Protein AF-G2FML6-F1 (afdb_monomer_lite)

Foldseek 3Di:
DDDAAEEEDEDQDPVVCVVVCVVCVVPHPYYHYDYNVVVVVCVVVVVVD

Radius of gyration: 12.24 Å; chains: 1; bounding box: 35×21×24 Å

Secondary structure (DSSP, 8-state):
-PPPPEEEE--S-SGGGHHHHHHHHTT-SEEEE-THHHHHHHHHTTTT-

Sequence (49 aa):
MERPFRAIIGGAKVGDKMGVIENLLEKINALIIGGGMVNVVVSFLGILR

pLDDT: mean 88.62, std 7.14, range [60.94, 94.5]

Structure (mmCIF, N/CA/C/O backbone):
data_AF-G2FML6-F1
#
_entry.id   AF-G2FML6-F1
#
loop_
_atom_site.group_PDB
_atom_site.id
_atom_site.type_symbol
_atom_site.label_atom_id
_atom_site.label_alt_id
_atom_site.label_comp_id
_atom_site.label_asym_id
_atom_site.label_entity_id
_atom_site.label_seq_id
_atom_site.pdbx_PDB_ins_code
_atom_site.Cartn_x
_atom_site.Cartn_y
_atom_sit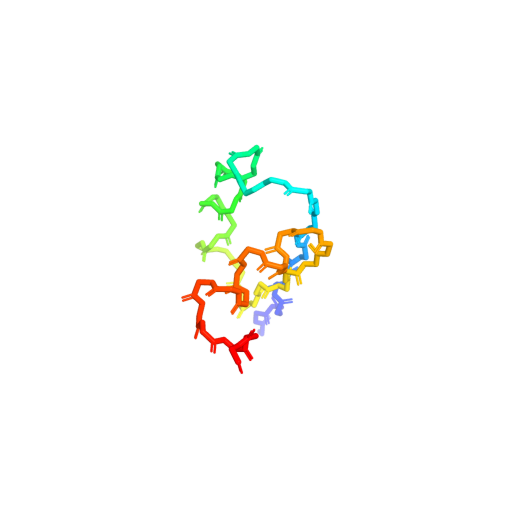e.Cartn_z
_atom_site.occupancy
_atom_site.B_iso_or_equiv
_atom_site.auth_seq_id
_atom_site.auth_comp_id
_atom_site.auth_asym_id
_atom_site.auth_atom_id
_atom_site.pdbx_PDB_model_num
ATOM 1 N N . MET A 1 1 ? -25.051 -7.410 5.176 1.00 60.94 1 MET A N 1
ATOM 2 C CA . MET A 1 1 ? -24.132 -7.673 4.048 1.00 60.94 1 MET A CA 1
ATOM 3 C C . MET A 1 1 ? -23.043 -6.624 4.087 1.00 60.94 1 MET A C 1
ATOM 5 O O . MET A 1 1 ? -23.354 -5.443 3.987 1.00 60.94 1 MET A O 1
ATOM 9 N N . GLU A 1 2 ? -21.802 -7.044 4.300 1.00 76.12 2 GLU A N 1
ATOM 10 C CA . GLU A 1 2 ? -20.635 -6.171 4.177 1.00 76.12 2 GLU A CA 1
ATOM 11 C C . GLU A 1 2 ? -20.435 -5.818 2.695 1.00 76.12 2 GLU A C 1
ATOM 13 O O . GLU A 1 2 ? -20.607 -6.676 1.825 1.00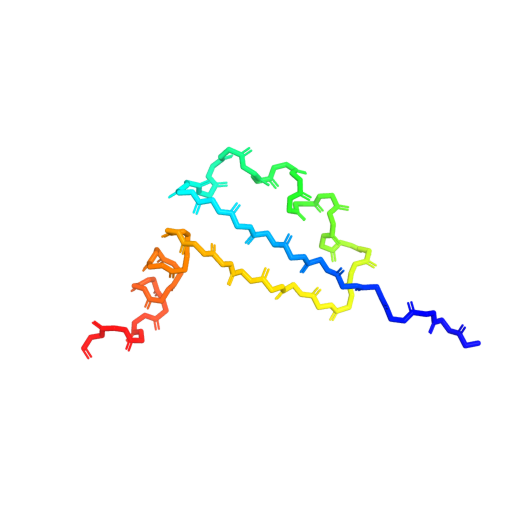 76.12 2 GLU A O 1
ATOM 18 N N . ARG A 1 3 ? -20.171 -4.545 2.379 1.00 77.00 3 ARG A N 1
ATOM 19 C CA . ARG A 1 3 ? -19.946 -4.133 0.987 1.00 77.00 3 ARG A CA 1
ATOM 20 C C . ARG A 1 3 ? -18.501 -4.467 0.617 1.00 77.00 3 ARG A C 1
ATOM 22 O O . ARG A 1 3 ? -17.615 -4.006 1.328 1.00 77.00 3 ARG A O 1
ATOM 29 N N . PRO A 1 4 ? -18.248 -5.193 -0.487 1.00 79.00 4 PRO A N 1
ATOM 30 C CA . PRO A 1 4 ? -16.886 -5.494 -0.904 1.00 79.00 4 PRO A CA 1
ATOM 31 C C . PRO A 1 4 ? -16.114 -4.194 -1.153 1.00 79.00 4 PRO A C 1
ATOM 33 O O . PRO A 1 4 ? -16.486 -3.399 -2.021 1.00 79.00 4 PRO A O 1
ATOM 36 N N . PHE A 1 5 ? -15.041 -3.988 -0.392 1.00 90.00 5 PHE A N 1
ATOM 37 C CA . PHE A 1 5 ? -14.161 -2.834 -0.513 1.00 90.00 5 PHE A CA 1
ATOM 38 C C . PHE A 1 5 ? -12.890 -3.250 -1.246 1.00 90.00 5 PHE A C 1
ATOM 40 O O . PHE A 1 5 ? -12.167 -4.155 -0.833 1.00 90.00 5 PHE A O 1
ATOM 47 N N . ARG A 1 6 ? -12.636 -2.617 -2.391 1.00 93.69 6 ARG A N 1
ATOM 48 C CA . ARG A 1 6 ? -11.491 -2.924 -3.251 1.00 93.69 6 ARG A CA 1
ATOM 49 C C . ARG A 1 6 ? -10.656 -1.674 -3.445 1.00 93.69 6 ARG A C 1
ATOM 51 O O . ARG A 1 6 ? -11.214 -0.608 -3.696 1.00 93.69 6 ARG A O 1
ATOM 58 N N . ALA A 1 7 ? -9.338 -1.823 -3.378 1.00 94.50 7 ALA A N 1
ATOM 59 C CA . ALA A 1 7 ? -8.401 -0.753 -3.693 1.00 94.50 7 ALA A CA 1
ATOM 60 C C . ALA A 1 7 ? -7.702 -1.013 -5.029 1.00 94.50 7 ALA A C 1
ATOM 62 O O . ALA A 1 7 ? -7.371 -2.151 -5.364 1.00 94.50 7 ALA A O 1
ATOM 63 N N . ILE A 1 8 ? -7.452 0.064 -5.772 1.00 93.81 8 ILE A N 1
ATOM 64 C CA . ILE A 1 8 ? -6.607 0.064 -6.966 1.00 93.81 8 ILE A CA 1
ATOM 65 C C . ILE A 1 8 ? -5.420 0.977 -6.678 1.00 93.81 8 ILE A C 1
ATOM 67 O O . ILE A 1 8 ? -5.607 2.151 -6.361 1.00 93.81 8 ILE A O 1
ATOM 71 N N . ILE A 1 9 ? -4.203 0.448 -6.788 1.00 92.56 9 ILE A N 1
ATOM 72 C CA . ILE A 1 9 ? -2.964 1.200 -6.592 1.00 92.56 9 ILE A CA 1
ATOM 73 C C . ILE A 1 9 ? -2.095 1.087 -7.845 1.00 92.56 9 ILE A C 1
ATOM 75 O O . ILE A 1 9 ? -1.673 0.008 -8.250 1.00 92.56 9 ILE A O 1
ATOM 79 N N . GLY A 1 10 ? -1.824 2.237 -8.462 1.00 90.25 10 GLY A N 1
ATOM 80 C CA . GLY A 1 10 ? -0.916 2.377 -9.599 1.00 90.25 10 GLY A CA 1
ATOM 81 C C . GLY A 1 10 ? 0.225 3.351 -9.311 1.00 90.25 10 GLY A C 1
ATOM 82 O O . GLY A 1 10 ? 0.233 4.023 -8.280 1.00 90.25 10 GLY A O 1
ATOM 83 N N . GLY A 1 11 ? 1.217 3.414 -10.198 1.00 90.38 11 GLY A N 1
ATOM 84 C CA . GLY A 1 11 ? 2.414 4.245 -10.021 1.00 90.38 11 GLY A CA 1
ATOM 85 C C . GLY A 1 11 ? 3.676 3.574 -10.558 1.00 90.38 11 GLY A C 1
ATOM 86 O O . GLY A 1 11 ? 3.610 2.473 -11.102 1.00 90.38 11 GLY A O 1
ATOM 87 N N . ALA A 1 12 ? 4.822 4.244 -10.423 1.00 89.31 12 ALA A N 1
ATOM 88 C CA . ALA A 1 12 ? 6.109 3.757 -10.929 1.00 89.31 12 ALA A CA 1
ATOM 89 C C . ALA A 1 12 ? 6.976 3.067 -9.860 1.00 89.31 12 ALA A C 1
ATOM 91 O O . ALA A 1 12 ? 7.757 2.181 -10.194 1.00 89.31 12 ALA A O 1
ATOM 92 N N . LYS A 1 13 ? 6.839 3.452 -8.584 1.00 86.88 13 LYS A N 1
ATOM 93 C CA . LYS A 1 13 ? 7.646 2.943 -7.467 1.00 86.88 13 LYS A CA 1
ATOM 94 C C . LYS A 1 13 ? 6.751 2.518 -6.303 1.00 86.88 13 LYS A C 1
ATOM 96 O O . LYS A 1 13 ? 5.880 3.277 -5.890 1.00 86.88 13 LYS A O 1
ATOM 101 N N . VAL A 1 14 ? 7.000 1.320 -5.770 1.00 86.56 14 VAL A N 1
ATOM 102 C CA . VAL A 1 14 ? 6.270 0.752 -4.619 1.00 86.56 14 VAL A CA 1
ATOM 103 C C . VAL A 1 14 ? 6.536 1.531 -3.329 1.00 86.56 14 VAL A C 1
ATOM 105 O O . VAL A 1 14 ? 5.600 1.777 -2.571 1.00 86.56 14 VAL A O 1
ATOM 108 N N . GLY A 1 15 ? 7.784 1.964 -3.110 1.00 89.00 15 GLY A N 1
ATOM 109 C CA . GLY A 1 15 ? 8.208 2.640 -1.876 1.00 89.00 15 GLY A CA 1
ATOM 110 C C . GLY A 1 15 ? 7.337 3.843 -1.508 1.00 89.00 15 GLY A C 1
ATOM 111 O O . GLY A 1 15 ? 6.911 3.964 -0.364 1.00 89.00 15 GLY A O 1
ATOM 112 N N . ASP A 1 16 ? 6.966 4.654 -2.501 1.00 90.12 16 ASP A N 1
ATOM 113 C CA . ASP A 1 16 ? 6.170 5.876 -2.321 1.00 90.12 16 ASP A CA 1
ATOM 114 C C . ASP A 1 16 ? 4.741 5.611 -1.810 1.00 90.12 16 ASP A C 1
ATOM 116 O O . ASP A 1 16 ? 4.033 6.538 -1.416 1.00 90.12 16 ASP A O 1
ATOM 120 N N . LYS A 1 17 ? 4.276 4.356 -1.859 1.00 89.19 17 LYS A N 1
ATOM 121 C CA . LYS A 1 17 ? 2.906 3.965 -1.502 1.00 89.19 17 LYS A CA 1
ATOM 122 C C . LYS A 1 17 ? 2.830 2.902 -0.410 1.00 89.19 17 LYS A C 1
ATOM 124 O O . LYS A 1 17 ? 1.717 2.514 -0.066 1.00 89.19 17 LYS A O 1
ATOM 129 N N .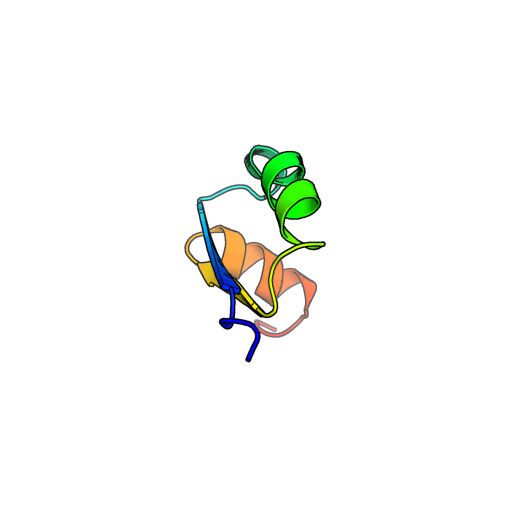 MET A 1 18 ? 3.956 2.481 0.173 1.00 90.56 18 MET A N 1
ATOM 130 C CA . MET A 1 18 ? 3.984 1.431 1.204 1.00 90.56 18 MET A CA 1
ATOM 131 C C . MET A 1 18 ? 3.054 1.745 2.379 1.00 90.56 18 MET A C 1
ATOM 133 O O . MET A 1 18 ? 2.169 0.949 2.671 1.00 90.56 18 MET A O 1
ATOM 137 N N . GLY A 1 19 ? 3.136 2.950 2.952 1.00 92.88 19 GLY A N 1
ATOM 138 C CA . GLY A 1 19 ? 2.259 3.331 4.067 1.00 92.88 19 GLY A CA 1
ATOM 139 C C . GLY A 1 19 ? 0.768 3.382 3.701 1.00 92.88 19 GLY A C 1
ATOM 140 O O . GLY A 1 19 ? -0.092 3.135 4.544 1.00 92.88 19 GLY A O 1
ATOM 141 N N . VAL A 1 20 ? 0.424 3.667 2.439 1.00 92.00 20 VAL A N 1
ATOM 142 C CA . VAL A 1 20 ? -0.974 3.615 1.972 1.00 92.00 20 VAL A CA 1
ATOM 143 C C . VAL A 1 20 ? -1.428 2.165 1.812 1.00 92.00 20 VAL A C 1
ATOM 145 O O . VAL A 1 20 ? -2.546 1.837 2.196 1.00 92.00 20 VAL A O 1
ATOM 148 N N . ILE A 1 21 ? -0.569 1.297 1.272 1.00 91.75 21 ILE A N 1
ATOM 149 C CA . ILE A 1 21 ? -0.844 -0.136 1.127 1.00 91.75 21 ILE A CA 1
ATOM 150 C C . ILE A 1 21 ? -1.076 -0.759 2.507 1.00 91.75 21 ILE A C 1
ATOM 152 O O . ILE A 1 21 ? -2.116 -1.376 2.707 1.00 91.75 21 ILE A O 1
ATOM 156 N N . GLU A 1 22 ? -0.180 -0.529 3.469 1.00 93.31 22 GLU A N 1
ATOM 157 C CA . GLU A 1 22 ? -0.289 -1.039 4.845 1.00 93.31 22 GLU A CA 1
ATOM 158 C C . GLU A 1 22 ? -1.625 -0.655 5.497 1.00 93.31 22 GLU A C 1
ATOM 160 O O . GLU A 1 22 ? -2.339 -1.513 6.006 1.00 93.31 22 GLU A O 1
ATOM 165 N N . ASN A 1 23 ? -2.033 0.612 5.375 1.00 93.44 23 ASN A N 1
ATOM 166 C CA . ASN A 1 23 ? -3.309 1.097 5.913 1.00 93.44 23 ASN A CA 1
ATOM 167 C C . ASN A 1 23 ? -4.555 0.494 5.242 1.00 93.44 23 ASN A C 1
ATOM 169 O O . ASN A 1 23 ? -5.646 0.524 5.823 1.00 93.44 23 ASN A O 1
ATOM 173 N N . LEU A 1 24 ? -4.432 0.038 3.993 1.00 92.94 24 LEU A N 1
ATOM 174 C CA . LEU A 1 24 ? -5.543 -0.506 3.214 1.00 92.94 24 LEU A CA 1
ATOM 175 C C . LEU A 1 24 ? -5.643 -2.026 3.318 1.00 92.94 24 LEU A C 1
ATOM 177 O O . LEU A 1 24 ? -6.755 -2.537 3.217 1.00 92.94 24 LEU A O 1
ATOM 181 N N . LEU A 1 25 ? -4.532 -2.736 3.536 1.00 91.25 25 LEU A N 1
ATOM 182 C CA . LEU A 1 25 ? -4.498 -4.201 3.596 1.00 91.25 25 LEU A CA 1
ATOM 183 C C . LEU A 1 25 ? -5.439 -4.779 4.661 1.00 91.25 25 LEU A C 1
ATOM 185 O O . LEU A 1 25 ? -6.024 -5.830 4.433 1.00 91.25 25 LEU A O 1
ATOM 189 N N . GLU A 1 26 ? -5.647 -4.075 5.775 1.00 91.06 26 GLU A N 1
ATOM 190 C CA . GLU A 1 26 ? -6.574 -4.504 6.835 1.00 91.06 26 GLU A CA 1
ATOM 191 C C . GLU A 1 26 ? -8.055 -4.238 6.513 1.00 91.06 26 GLU A C 1
ATOM 193 O O . GLU A 1 26 ? -8.940 -4.708 7.222 1.00 91.06 26 GLU A O 1
ATOM 198 N N . LYS A 1 27 ? -8.343 -3.451 5.470 1.00 91.50 27 LYS A N 1
ATOM 199 C CA . LYS A 1 27 ? -9.690 -2.928 5.182 1.00 91.50 27 LYS A CA 1
ATOM 200 C C . LYS A 1 27 ? -10.271 -3.460 3.879 1.00 91.50 27 LYS A C 1
ATOM 202 O O . LYS A 1 27 ? -11.486 -3.441 3.708 1.00 91.50 27 LYS A O 1
ATOM 207 N N . ILE A 1 28 ? -9.422 -3.863 2.935 1.00 94.19 28 ILE A N 1
ATOM 208 C CA . ILE A 1 28 ? -9.830 -4.265 1.585 1.00 94.19 28 ILE A CA 1
ATOM 209 C C . ILE A 1 28 ? -9.982 -5.778 1.473 1.00 94.19 28 ILE A C 1
ATOM 211 O O . ILE A 1 28 ? -9.205 -6.549 2.022 1.00 94.19 28 ILE A O 1
ATOM 215 N N . ASN A 1 29 ? -10.937 -6.209 0.656 1.00 94.12 29 ASN A N 1
ATOM 216 C CA . ASN A 1 29 ? -11.101 -7.615 0.289 1.00 94.12 29 ASN A CA 1
ATOM 217 C C . ASN A 1 29 ? 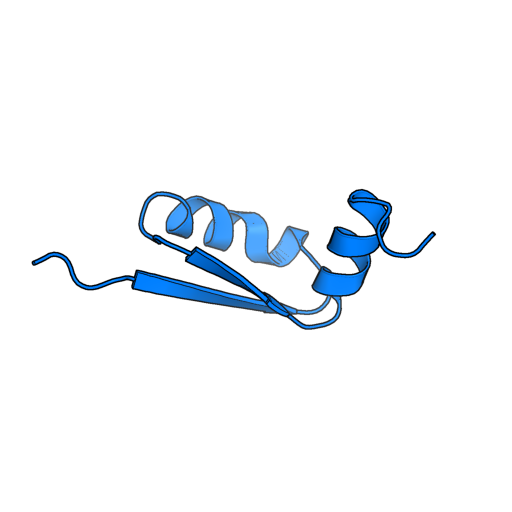-10.308 -7.974 -0.978 1.00 94.12 29 ASN A C 1
ATOM 219 O O . ASN A 1 29 ? -10.089 -9.149 -1.257 1.00 94.12 29 ASN A O 1
ATOM 223 N N . ALA A 1 30 ? -9.908 -6.976 -1.774 1.00 92.25 30 ALA A N 1
ATOM 224 C CA . ALA A 1 30 ? -9.017 -7.170 -2.913 1.00 92.25 30 ALA A CA 1
ATOM 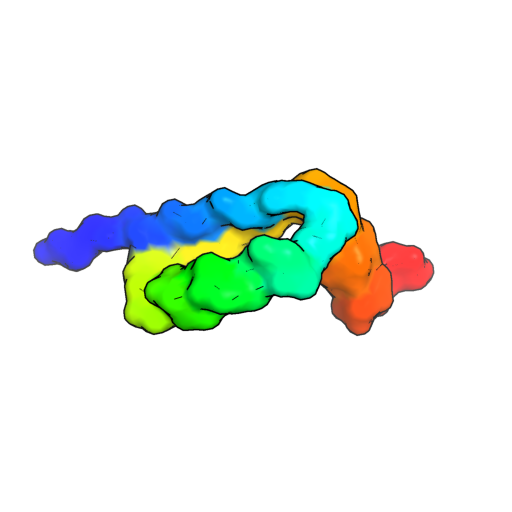225 C C . ALA A 1 30 ? -8.175 -5.919 -3.195 1.00 92.25 30 ALA A C 1
ATOM 227 O O . ALA A 1 30 ? -8.658 -4.787 -3.077 1.00 92.25 30 ALA A O 1
ATOM 228 N N . LEU A 1 31 ? -6.942 -6.153 -3.647 1.00 92.50 31 LEU A N 1
ATOM 229 C CA . LEU A 1 31 ? -6.013 -5.138 -4.135 1.00 92.50 31 LEU A CA 1
ATOM 230 C C . LEU A 1 31 ? -5.717 -5.380 -5.615 1.00 92.50 31 LEU A C 1
ATOM 232 O O . LEU A 1 31 ? -5.301 -6.470 -5.998 1.00 92.50 31 LEU A O 1
ATOM 236 N N . ILE A 1 32 ? -5.897 -4.353 -6.439 1.00 93.44 32 ILE A N 1
ATOM 237 C CA . ILE A 1 32 ? -5.506 -4.354 -7.850 1.00 93.44 32 ILE A CA 1
ATOM 238 C C . ILE A 1 32 ? -4.273 -3.463 -7.997 1.00 93.44 32 ILE A C 1
ATOM 240 O O . ILE A 1 32 ? -4.297 -2.301 -7.588 1.00 93.44 32 ILE A O 1
ATOM 244 N N . ILE A 1 33 ? -3.204 -3.994 -8.593 1.00 92.19 33 ILE A N 1
ATOM 245 C CA . ILE A 1 33 ? -1.956 -3.260 -8.843 1.00 92.19 33 ILE A CA 1
ATOM 246 C C . ILE A 1 33 ? -1.847 -2.933 -10.335 1.00 92.19 33 ILE A C 1
ATOM 248 O O . ILE A 1 33 ? -2.057 -3.802 -11.178 1.00 92.19 33 ILE A O 1
ATOM 252 N N . GLY A 1 34 ? -1.524 -1.678 -10.657 1.00 91.25 34 GLY A N 1
ATOM 253 C CA . GLY A 1 34 ? -1.385 -1.170 -12.028 1.00 91.25 34 GLY A CA 1
ATOM 254 C C . GLY A 1 34 ? -0.121 -0.326 -12.255 1.00 91.25 34 GLY A C 1
ATOM 255 O O . GLY A 1 34 ? 0.605 0.015 -11.3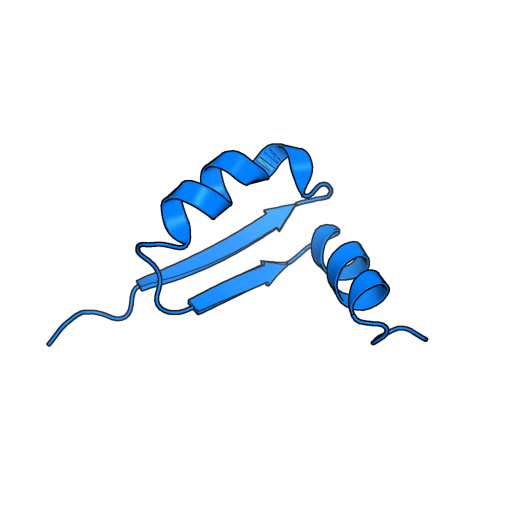21 1.00 91.25 34 GLY A O 1
ATOM 256 N N . GLY A 1 35 ? 0.142 0.054 -13.509 1.00 91.62 35 GLY A N 1
ATOM 257 C CA . GLY A 1 35 ? 1.272 0.919 -13.884 1.00 91.62 35 GLY A CA 1
ATOM 258 C C . GLY A 1 35 ? 2.649 0.245 -13.796 1.00 91.62 35 GLY A C 1
ATOM 259 O O . GLY A 1 35 ? 2.762 -0.975 -13.870 1.00 91.62 35 GLY A O 1
ATOM 260 N N . GLY A 1 36 ? 3.713 1.040 -13.631 1.00 89.06 36 GLY A N 1
ATOM 261 C CA . GLY A 1 36 ? 5.100 0.552 -13.572 1.00 89.06 36 GLY A CA 1
ATOM 262 C C . GLY A 1 36 ? 5.397 -0.387 -12.395 1.00 89.06 36 GLY A C 1
ATOM 263 O O . GLY A 1 36 ? 6.271 -1.244 -12.504 1.00 89.06 36 GLY A O 1
ATOM 264 N N . MET A 1 37 ? 4.624 -0.300 -11.307 1.00 89.94 37 MET A N 1
ATOM 265 C CA . MET A 1 37 ? 4.720 -1.244 -10.186 1.00 89.94 37 MET A CA 1
ATOM 266 C C . MET A 1 37 ? 4.349 -2.673 -10.580 1.00 89.94 37 MET A C 1
ATOM 268 O O . MET A 1 37 ? 4.884 -3.602 -9.980 1.00 89.94 37 MET A O 1
ATOM 272 N N . VAL A 1 38 ? 3.499 -2.867 -11.600 1.00 92.56 38 VAL A N 1
ATOM 273 C CA . VAL A 1 38 ? 3.196 -4.214 -12.106 1.00 92.56 38 VAL A CA 1
ATOM 274 C C . VAL A 1 38 ? 4.483 -4.881 -12.547 1.00 92.56 38 VAL A C 1
ATOM 276 O O . VAL A 1 38 ? 4.741 -5.987 -12.101 1.00 92.56 38 VAL A O 1
ATOM 279 N N . ASN A 1 39 ? 5.333 -4.191 -13.314 1.00 91.31 39 ASN A N 1
ATOM 280 C CA . ASN A 1 39 ? 6.577 -4.762 -13.827 1.00 91.31 39 ASN A CA 1
ATOM 281 C C . ASN A 1 39 ? 7.492 -5.274 -12.702 1.00 91.31 39 ASN A C 1
ATOM 283 O O . ASN A 1 39 ? 8.060 -6.358 -12.808 1.00 91.31 39 ASN A O 1
ATOM 287 N N . VAL A 1 40 ? 7.587 -4.526 -11.598 1.00 88.38 40 VAL A N 1
ATOM 288 C CA . VAL A 1 40 ? 8.337 -4.948 -10.404 1.00 88.38 40 VAL A CA 1
ATOM 289 C C . VAL A 1 40 ? 7.706 -6.193 -9.774 1.00 88.38 40 VAL A C 1
ATOM 291 O O . VAL A 1 40 ? 8.417 -7.154 -9.491 1.00 88.38 40 VAL A O 1
ATOM 294 N N . VAL A 1 41 ? 6.379 -6.205 -9.603 1.00 88.12 41 VAL A N 1
ATOM 295 C CA . VAL A 1 41 ? 5.637 -7.338 -9.025 1.00 88.12 41 VAL A CA 1
ATOM 296 C C . VAL A 1 41 ? 5.782 -8.596 -9.882 1.00 88.12 41 VAL A C 1
ATOM 298 O O . VAL A 1 41 ? 6.170 -9.636 -9.361 1.00 88.12 41 VAL A O 1
ATOM 301 N N . VAL A 1 42 ? 5.533 -8.526 -11.192 1.00 90.81 42 VAL A N 1
ATOM 302 C CA . VAL A 1 42 ? 5.653 -9.705 -12.066 1.00 90.81 42 VAL A CA 1
ATOM 303 C C . VAL A 1 42 ? 7.100 -10.174 -12.233 1.00 90.81 42 VAL A C 1
ATOM 305 O O . VAL A 1 42 ? 7.320 -11.379 -12.345 1.00 90.81 42 VAL A O 1
ATOM 308 N N . SER A 1 43 ? 8.087 -9.270 -12.174 1.00 89.75 43 SER A N 1
ATOM 309 C CA . SER A 1 43 ? 9.508 -9.650 -12.142 1.00 89.75 43 SER A CA 1
ATOM 310 C C . SER A 1 43 ? 9.864 -10.397 -10.853 1.00 89.75 43 SER A C 1
ATOM 312 O O . SER A 1 43 ? 10.532 -11.425 -10.907 1.00 89.75 43 SER A O 1
ATOM 314 N N . PHE A 1 44 ? 9.387 -9.920 -9.697 1.00 88.00 44 PHE A N 1
ATOM 315 C CA . PHE A 1 44 ? 9.610 -10.565 -8.399 1.00 88.00 44 PHE A CA 1
ATOM 316 C C . PHE A 1 44 ? 8.931 -11.938 -8.305 1.00 88.00 44 PHE A C 1
ATOM 318 O O . PHE A 1 44 ? 9.527 -12.890 -7.810 1.00 88.00 44 PHE A O 1
ATOM 325 N N . LEU A 1 45 ? 7.710 -12.059 -8.833 1.00 90.38 45 LEU A N 1
ATOM 326 C CA . LEU A 1 45 ? 6.966 -13.320 -8.885 1.00 90.38 45 LEU A CA 1
ATOM 327 C C . LEU A 1 45 ? 7.511 -14.306 -9.934 1.00 90.38 45 LEU A C 1
ATOM 329 O O . LEU A 1 45 ? 7.031 -15.433 -10.010 1.00 90.38 45 LEU A O 1
ATOM 333 N N . GLY A 1 46 ? 8.485 -13.898 -10.755 1.00 88.62 46 GLY A N 1
ATOM 334 C CA . GLY A 1 46 ? 9.063 -14.736 -11.806 1.00 88.62 46 GLY A CA 1
ATOM 335 C C . GLY A 1 46 ? 8.130 -14.994 -12.993 1.00 88.62 46 GLY A C 1
ATOM 336 O O . GLY A 1 46 ? 8.371 -15.924 -13.752 1.00 88.62 46 GLY A O 1
ATOM 337 N N . ILE A 1 47 ? 7.080 -14.184 -13.162 1.00 87.19 47 ILE A N 1
ATOM 338 C CA . ILE A 1 47 ? 6.060 -14.351 -14.212 1.00 87.19 47 ILE A CA 1
ATOM 339 C C . ILE A 1 47 ? 6.575 -13.884 -15.584 1.00 87.19 47 ILE A C 1
ATOM 341 O O . ILE A 1 47 ? 6.142 -14.403 -16.605 1.00 87.19 47 ILE A O 1
ATOM 345 N N . LEU A 1 48 ? 7.501 -12.920 -15.620 1.00 75.25 48 LEU A N 1
ATOM 346 C CA . LEU A 1 48 ? 8.112 -12.399 -16.855 1.00 75.25 48 LEU A CA 1
ATOM 347 C C . LEU A 1 48 ? 9.476 -13.038 -17.186 1.00 75.25 48 LEU A C 1
ATOM 349 O O . LEU A 1 48 ? 10.345 -12.362 -17.735 1.00 75.25 48 LEU A O 1
ATOM 353 N N . ARG A 1 49 ? 9.697 -14.304 -16.816 1.00 61.34 49 ARG A N 1
ATOM 354 C CA . ARG A 1 49 ? 10.908 -15.036 -17.224 1.00 61.34 49 ARG A CA 1
ATOM 355 C C . ARG A 1 49 ? 10.713 -15.783 -18.532 1.00 61.34 49 ARG A C 1
ATOM 357 O O . ARG A 1 49 ? 9.621 -16.357 -18.715 1.00 61.34 49 ARG A O 1
#